Protein AF-A0AAN8IN20-F1 (afdb_monomer_lite)

Organism: Trichostrongylus colubriformis (NCBI:txid6319)

pLDDT: mean 88.1, std 13.26, range [36.03, 98.56]

Secondary structure (DSSP, 8-state):
-----TTSPPSSGGGSS--HHHHHHHHHHHTT------TT------S-TTS--SS-HHHHHHHHHHHHS-HHHHHHHHHHHHHHHHHHHHHHHTTSPPSS-HHHHHHHHHHHHHHHHHHHHTTHHHHHHHHHHHS-HHHHHHHHHHHHHHHHHHHHHHHHHHHHHHT-

Foldseek 3Di:
DDDDDPPAQDPDDPSHVDHLVNVQVVCCVVVVDPDHDDPPDDDDPPDPCPPPDPDQCLLVLLLCCLPPHFLVCCVVCVLVVLVVVVVVVCVVCDPDDDPDDSVVNVVSNLQCNLVSLVVNVVVLVVVLVCLVPPDDPVSSVVVVVRSVRSVVSSVVSNVVSVVVNVVD

Structure (mmCIF, N/CA/C/O backbone):
data_AF-A0AAN8IN20-F1
#
_entry.id   AF-A0AAN8IN20-F1
#
loop_
_atom_site.group_PDB
_atom_site.id
_atom_site.type_symbol
_atom_site.label_atom_id
_atom_site.label_alt_id
_atom_site.label_comp_id
_atom_site.label_asym_id
_atom_site.label_entity_id
_atom_site.label_seq_id
_atom_site.pdbx_PDB_ins_code
_atom_site.Cartn_x
_atom_site.Cartn_y
_atom_site.Cartn_z
_atom_site.occupancy
_atom_site.B_iso_or_equiv
_atom_site.auth_seq_id
_atom_site.auth_comp_id
_atom_site.auth_asym_id
_atom_site.auth_atom_id
_atom_site.pdbx_PDB_model_num
ATOM 1 N N . MET A 1 1 ? -24.839 9.485 25.434 1.00 36.03 1 MET A N 1
ATOM 2 C CA . MET A 1 1 ? -24.712 10.675 24.569 1.00 36.03 1 MET A CA 1
ATOM 3 C C . MET A 1 1 ? -24.112 10.176 23.268 1.00 36.03 1 MET A C 1
ATOM 5 O O . MET A 1 1 ? -23.028 9.612 23.305 1.00 36.03 1 MET A O 1
ATOM 9 N N . PHE A 1 2 ? -24.905 10.161 22.201 1.00 37.59 2 PHE A N 1
ATOM 10 C CA . PHE A 1 2 ? -24.581 9.477 20.950 1.00 37.59 2 PHE A CA 1
ATOM 11 C C . PHE A 1 2 ? -23.525 10.270 20.175 1.00 37.59 2 PHE A C 1
ATOM 13 O O . PHE A 1 2 ? -23.638 11.486 20.078 1.00 37.59 2 PHE A O 1
ATOM 20 N N . ALA A 1 3 ? -22.508 9.583 19.651 1.00 37.72 3 ALA A N 1
ATOM 21 C CA . ALA A 1 3 ? -21.596 10.155 18.673 1.00 37.72 3 ALA A CA 1
ATOM 22 C C . ALA A 1 3 ? -22.401 10.462 17.403 1.00 37.72 3 ALA A C 1
ATOM 24 O O . ALA A 1 3 ? -22.884 9.544 16.737 1.00 37.72 3 ALA A O 1
ATOM 25 N N . GLU A 1 4 ? -22.599 11.745 17.111 1.00 45.03 4 GLU A N 1
ATOM 26 C CA . GLU A 1 4 ? -23.081 12.182 15.808 1.00 45.03 4 GLU A CA 1
ATOM 27 C C . GLU A 1 4 ? -22.069 11.727 14.751 1.00 45.03 4 GLU A C 1
ATOM 29 O O . GLU A 1 4 ? -20.855 11.866 14.895 1.00 45.03 4 GLU A O 1
ATOM 34 N N . ASN A 1 5 ? -22.587 11.035 13.745 1.00 49.38 5 ASN A N 1
ATOM 35 C CA . ASN A 1 5 ? -21.811 10.296 12.764 1.00 49.38 5 ASN A CA 1
ATOM 36 C C . ASN A 1 5 ? -20.897 11.232 11.950 1.00 49.38 5 ASN A C 1
ATOM 38 O O . ASN A 1 5 ? -21.337 12.299 11.540 1.00 49.38 5 ASN A O 1
ATOM 42 N N . LEU A 1 6 ? -19.702 10.759 11.564 1.00 48.53 6 LEU A N 1
ATOM 43 C CA . LEU A 1 6 ? -18.759 11.350 10.579 1.00 48.53 6 LEU A CA 1
ATOM 44 C C . LEU A 1 6 ? -19.357 11.621 9.168 1.00 48.53 6 LEU A C 1
ATOM 46 O O . LEU A 1 6 ? -18.628 11.788 8.197 1.00 48.53 6 LEU A O 1
ATOM 50 N N . ARG A 1 7 ? -20.685 11.579 9.017 1.00 49.53 7 ARG A N 1
ATOM 51 C CA . ARG A 1 7 ? -21.430 11.740 7.761 1.00 49.53 7 ARG A CA 1
ATOM 52 C C . ARG A 1 7 ? -22.096 13.108 7.618 1.00 49.53 7 ARG A C 1
ATOM 54 O O . ARG A 1 7 ? -22.615 13.400 6.547 1.00 49.53 7 ARG A O 1
ATOM 61 N N . THR A 1 8 ? -22.134 13.911 8.675 1.00 66.00 8 THR A N 1
ATOM 62 C CA . THR A 1 8 ? -22.602 15.299 8.617 1.00 66.00 8 THR A CA 1
ATOM 63 C C . THR A 1 8 ? -21.413 16.224 8.401 1.00 66.00 8 THR A C 1
ATOM 65 O O . THR A 1 8 ? -20.376 16.040 9.032 1.00 66.00 8 THR A O 1
ATOM 68 N N . ALA A 1 9 ? -21.560 17.194 7.498 1.00 71.69 9 ALA A N 1
ATOM 69 C CA . ALA A 1 9 ? -20.573 18.252 7.310 1.00 71.69 9 ALA A CA 1
ATOM 70 C C . ALA A 1 9 ? -20.349 18.997 8.637 1.00 71.69 9 ALA A C 1
ATOM 72 O O . ALA A 1 9 ? -21.315 19.361 9.314 1.00 71.69 9 ALA A O 1
ATOM 73 N N . GLY A 1 10 ? -19.087 19.181 9.019 1.00 78.00 10 GLY A N 1
ATOM 74 C CA . GLY A 1 10 ? -18.694 20.021 10.146 1.00 78.00 10 GLY A CA 1
ATOM 75 C C . GLY A 1 10 ? -18.562 21.491 9.734 1.00 78.00 10 GLY A C 1
ATOM 76 O O . GLY A 1 10 ? -18.535 21.821 8.554 1.00 78.00 10 GLY A O 1
ATOM 77 N N . ASN A 1 11 ? -18.466 22.389 10.717 1.00 84.44 11 ASN A N 1
ATOM 78 C CA . ASN A 1 11 ? -18.358 23.840 10.486 1.00 84.44 11 ASN A CA 1
ATOM 79 C C . ASN A 1 11 ? -16.902 24.338 10.352 1.00 84.44 11 ASN A C 1
ATOM 81 O O . ASN A 1 11 ? -16.645 25.538 10.445 1.00 84.44 11 ASN A O 1
ATOM 85 N N . GLY A 1 12 ? -15.945 23.422 10.229 1.00 85.50 12 GLY A N 1
ATOM 86 C CA . GLY A 1 12 ? -14.516 23.695 10.148 1.00 85.50 12 GLY A CA 1
ATOM 87 C C . GLY A 1 12 ? -14.010 23.847 8.712 1.00 85.50 12 GLY A C 1
ATOM 88 O O . GLY A 1 12 ? -14.743 24.171 7.778 1.00 85.50 12 GLY A O 1
ATOM 89 N N . LEU A 1 13 ? -12.713 23.623 8.528 1.00 84.12 13 LEU A N 1
ATOM 90 C CA . LEU A 1 13 ? -12.036 23.705 7.239 1.00 84.12 13 LEU A CA 1
ATOM 91 C C . LEU A 1 13 ? -12.572 22.637 6.284 1.00 84.12 13 LEU A C 1
ATOM 93 O O . LEU A 1 13 ? -12.496 21.454 6.598 1.00 84.12 13 LEU A O 1
ATOM 97 N N . TYR A 1 14 ? -13.074 23.048 5.116 1.00 83.50 14 TYR A N 1
ATOM 98 C CA . TYR A 1 14 ? -13.597 22.154 4.068 1.00 83.50 14 TYR A CA 1
ATOM 99 C C . TYR A 1 14 ? -14.651 21.158 4.565 1.00 83.50 14 TYR A C 1
ATOM 101 O O . TYR A 1 14 ? -14.543 19.962 4.303 1.00 83.50 14 TYR A O 1
ATOM 109 N N . ASP A 1 15 ? -15.645 21.648 5.309 1.00 81.62 15 ASP A N 1
ATOM 110 C CA . ASP A 1 15 ? -16.746 20.843 5.857 1.00 81.62 15 ASP A CA 1
ATOM 111 C C . ASP A 1 15 ? -16.292 19.748 6.843 1.00 81.62 15 ASP A C 1
ATOM 113 O O . ASP A 1 15 ? -17.021 18.795 7.135 1.00 81.62 15 ASP A O 1
ATOM 117 N N . THR A 1 16 ? -15.076 19.872 7.384 1.00 82.62 16 THR A N 1
ATOM 118 C CA . THR A 1 16 ? -14.585 19.025 8.475 1.00 82.62 16 THR A CA 1
ATOM 119 C C . THR A 1 16 ? -14.985 19.597 9.834 1.00 82.62 16 THR A C 1
ATOM 121 O O . THR A 1 16 ? -15.513 20.700 9.944 1.00 82.62 16 THR A O 1
ATOM 124 N N . TYR A 1 17 ? -14.712 18.858 10.905 1.00 84.38 17 TYR A N 1
ATOM 125 C CA . TYR A 1 17 ? -14.837 19.362 12.276 1.00 84.38 17 TYR A CA 1
ATOM 126 C C . TYR A 1 17 ? -13.569 20.081 12.767 1.00 84.38 17 TYR A C 1
ATOM 128 O O . TYR A 1 17 ? -13.531 20.487 13.921 1.00 84.38 17 TYR A O 1
ATOM 136 N N . ILE A 1 18 ? -12.547 20.222 11.910 1.00 86.00 18 ILE A N 1
ATOM 137 C CA . ILE A 1 18 ? -11.234 20.778 12.260 1.00 86.00 18 ILE A CA 1
ATOM 138 C C . ILE A 1 18 ? -11.223 22.278 11.970 1.00 86.00 18 ILE A C 1
ATOM 140 O O . ILE A 1 18 ? -11.480 22.710 10.845 1.00 86.00 18 ILE A O 1
ATOM 144 N N . THR A 1 19 ? -10.896 23.077 12.974 1.00 91.44 19 THR A N 1
ATOM 145 C CA . THR A 1 19 ? -10.801 24.537 12.895 1.00 91.44 19 THR A CA 1
ATOM 146 C C . THR A 1 19 ? -9.353 25.008 12.721 1.00 91.44 19 THR A C 1
ATOM 148 O O . THR A 1 19 ? -8.407 24.220 12.741 1.00 91.44 19 THR A O 1
ATOM 151 N N . TRP A 1 20 ? -9.152 26.314 12.520 1.00 90.62 20 TRP A N 1
ATOM 152 C CA . TRP A 1 20 ? -7.799 26.883 12.510 1.00 90.62 20 TRP A CA 1
ATOM 153 C C . TRP A 1 20 ? -7.148 26.819 13.887 1.00 90.62 20 TRP A C 1
ATOM 155 O O . TRP A 1 20 ? -5.930 26.694 13.985 1.00 90.62 20 TRP A O 1
ATOM 165 N N . GLU A 1 21 ? -7.968 26.932 14.923 1.00 91.25 21 GLU A N 1
ATOM 166 C CA . GLU A 1 21 ? -7.575 26.881 16.319 1.00 91.25 21 GLU A CA 1
ATOM 167 C C . GLU A 1 21 ? -7.001 25.500 16.647 1.00 91.25 21 GLU A C 1
ATOM 169 O O . GLU A 1 21 ? -5.888 25.432 17.162 1.00 91.25 21 GLU A O 1
ATOM 174 N N . ASP A 1 22 ? -7.675 24.425 16.221 1.00 92.25 22 ASP A N 1
ATOM 175 C CA . ASP A 1 22 ? -7.191 23.047 16.397 1.00 92.25 22 ASP A CA 1
ATOM 176 C C . ASP A 1 22 ? -5.807 22.846 15.748 1.00 92.25 22 ASP A C 1
ATOM 178 O O . ASP A 1 22 ? -4.886 22.315 16.369 1.00 92.25 22 ASP A O 1
ATOM 182 N N . ILE A 1 23 ? -5.620 23.336 14.512 1.00 90.94 23 ILE A N 1
ATOM 183 C CA . ILE A 1 23 ? -4.332 23.243 13.799 1.00 90.94 23 ILE A CA 1
ATOM 184 C C . ILE A 1 23 ? -3.239 24.028 14.529 1.00 90.94 23 ILE A C 1
ATOM 186 O O . ILE A 1 23 ? -2.100 23.568 14.624 1.00 90.94 23 ILE A O 1
ATOM 190 N N . GLU A 1 24 ? -3.546 25.232 15.014 1.00 93.62 24 GLU A N 1
ATOM 191 C CA . GLU A 1 24 ? -2.569 26.041 15.738 1.00 93.62 24 GLU A CA 1
ATOM 192 C C . GLU A 1 24 ? -2.185 25.434 17.084 1.00 93.62 24 GLU A C 1
ATOM 194 O O . GLU A 1 24 ? -1.014 25.506 17.460 1.00 93.62 24 GLU A O 1
ATOM 199 N N . GLU A 1 25 ? -3.145 24.877 17.818 1.00 93.94 25 GLU A N 1
ATOM 200 C CA . GLU A 1 25 ? -2.887 24.207 19.092 1.00 93.94 25 GLU A CA 1
ATOM 201 C C . GLU A 1 25 ? -1.989 22.986 18.896 1.00 93.94 25 GLU A C 1
ATOM 203 O O . GLU A 1 25 ? -0.980 22.851 19.597 1.00 93.94 25 GLU A O 1
ATOM 208 N N . ASP A 1 26 ? -2.289 22.158 17.895 1.00 93.25 26 ASP A N 1
ATOM 209 C CA . ASP A 1 26 ? -1.460 21.012 17.530 1.00 93.25 26 ASP A CA 1
ATOM 210 C C . ASP A 1 26 ? -0.060 21.455 17.091 1.00 93.25 26 ASP A C 1
ATOM 212 O O . ASP A 1 26 ? 0.938 20.967 17.617 1.00 93.25 26 ASP A O 1
ATOM 216 N N . MET A 1 27 ? 0.048 22.446 16.203 1.00 92.44 27 MET A N 1
ATOM 217 C CA . MET A 1 27 ? 1.342 22.971 15.758 1.00 92.44 27 MET A CA 1
ATOM 218 C C . MET A 1 27 ? 2.191 23.479 16.933 1.00 92.44 27 MET A C 1
ATOM 220 O O . MET A 1 27 ? 3.382 23.172 17.012 1.00 92.44 27 MET A O 1
ATOM 224 N N . LYS A 1 28 ? 1.596 24.257 17.848 1.00 95.75 28 LYS A N 1
ATOM 225 C CA . LYS A 1 28 ? 2.293 24.800 19.025 1.00 95.75 28 LYS A CA 1
ATOM 226 C C . LYS A 1 28 ? 2.778 23.684 19.945 1.00 95.75 28 LYS A C 1
ATOM 228 O O . LYS A 1 28 ? 3.917 23.748 20.411 1.00 95.75 28 LYS A O 1
ATOM 233 N N . ARG A 1 29 ? 1.945 22.662 20.169 1.00 94.12 29 ARG A N 1
ATOM 234 C CA . ARG A 1 29 ? 2.274 21.499 21.002 1.00 94.12 29 ARG A CA 1
ATOM 235 C C . ARG A 1 29 ? 3.401 20.664 20.396 1.00 94.12 29 ARG A C 1
ATOM 237 O O . ARG A 1 29 ? 4.386 20.410 21.083 1.00 94.12 29 ARG A O 1
ATOM 244 N N . GLU A 1 30 ? 3.280 20.277 19.129 1.00 94.38 30 GLU A N 1
ATOM 245 C CA . GLU A 1 30 ? 4.227 19.360 18.479 1.00 94.38 30 GLU A CA 1
ATOM 246 C C . GLU A 1 30 ? 5.576 20.024 18.169 1.00 94.38 30 GLU A C 1
ATOM 248 O O . GLU A 1 30 ? 6.629 19.401 18.294 1.00 94.38 30 GLU A O 1
ATOM 253 N N . LEU A 1 31 ? 5.569 21.309 17.796 1.00 92.06 31 LEU A N 1
ATOM 254 C CA . LEU A 1 31 ? 6.794 22.049 17.468 1.00 92.06 31 LEU A CA 1
ATOM 255 C C . LEU A 1 31 ? 7.376 22.812 18.664 1.00 92.06 31 LEU A C 1
ATOM 257 O O . LEU A 1 31 ? 8.381 23.507 18.505 1.00 92.06 31 LEU A O 1
ATOM 261 N N . ASN A 1 32 ? 6.750 22.708 19.842 1.00 92.38 32 ASN A N 1
ATOM 262 C CA . ASN A 1 32 ? 7.107 23.442 21.056 1.00 92.38 32 ASN A CA 1
ATOM 263 C C . ASN A 1 32 ? 7.338 24.944 20.786 1.00 92.38 32 ASN A C 1
ATOM 265 O O . ASN A 1 32 ? 8.383 25.514 21.113 1.00 92.38 32 ASN A O 1
ATOM 269 N N . THR A 1 33 ? 6.366 25.577 20.127 1.00 93.81 33 THR A N 1
ATOM 270 C CA . THR A 1 33 ? 6.425 26.983 19.708 1.00 93.81 33 THR A CA 1
ATOM 271 C C . THR A 1 33 ? 5.226 27.767 20.226 1.00 93.81 33 THR A C 1
ATOM 273 O O . THR A 1 33 ? 4.168 27.212 20.502 1.00 93.81 33 THR A O 1
ATOM 276 N N . THR A 1 34 ? 5.375 29.085 20.336 1.00 92.25 34 THR A N 1
ATOM 277 C CA . THR A 1 34 ? 4.277 30.021 20.624 1.00 92.25 34 THR A CA 1
ATOM 278 C C . THR A 1 34 ? 3.793 30.759 19.375 1.00 92.25 34 THR A C 1
ATOM 280 O O . THR A 1 34 ? 2.881 31.581 19.460 1.00 92.25 34 THR A O 1
ATOM 283 N N . SER A 1 35 ? 4.392 30.483 18.211 1.00 90.94 35 SER A N 1
ATOM 284 C CA . SER A 1 35 ? 4.008 31.102 16.941 1.00 90.94 35 SER A CA 1
ATOM 285 C C . SER A 1 35 ? 2.572 30.743 16.541 1.00 90.94 35 SER A C 1
ATOM 287 O O . SER A 1 35 ? 2.116 29.623 16.758 1.00 90.94 35 SER A O 1
ATOM 289 N N . SER A 1 36 ? 1.872 31.697 15.931 1.00 92.25 36 SER A N 1
ATOM 290 C CA . SER A 1 36 ? 0.537 31.533 15.344 1.00 92.25 36 SER A CA 1
ATOM 291 C C . SER A 1 36 ? 0.548 31.943 13.874 1.00 92.25 36 SER A C 1
ATOM 293 O O . SER A 1 36 ? 1.476 32.616 13.406 1.00 92.25 36 SER A O 1
ATOM 295 N N . PHE A 1 37 ? -0.481 31.551 13.126 1.00 90.12 37 PHE A N 1
ATOM 296 C CA . PHE A 1 37 ? -0.618 32.008 11.753 1.00 90.12 37 PHE A CA 1
ATOM 297 C C . PHE A 1 37 ? -1.016 33.489 11.724 1.00 90.12 37 PHE A C 1
ATOM 299 O O . PHE A 1 37 ? -1.802 33.979 12.534 1.00 90.12 37 PHE A O 1
ATOM 306 N N . GLY A 1 38 ? -0.468 34.228 10.759 1.00 90.50 38 GLY A N 1
ATOM 307 C CA . GLY A 1 38 ? -0.777 35.644 10.590 1.00 90.50 38 GLY A CA 1
ATOM 308 C C . GLY A 1 38 ? -2.222 35.901 10.129 1.00 90.50 38 GLY A C 1
ATOM 309 O O . GLY A 1 38 ? -2.909 34.999 9.648 1.00 90.50 38 GLY A O 1
ATOM 310 N N . PRO A 1 39 ? -2.679 37.165 10.161 1.00 89.25 39 PRO A N 1
ATOM 311 C CA . PRO A 1 39 ? -4.058 37.541 9.823 1.00 89.25 39 PRO A CA 1
ATOM 312 C C . PRO A 1 39 ? -4.462 37.250 8.367 1.00 89.25 39 PRO A C 1
ATOM 314 O O . PRO A 1 39 ? -5.641 37.282 8.040 1.00 89.25 39 PRO A O 1
ATOM 317 N N . LYS A 1 40 ? -3.498 36.958 7.483 1.00 89.88 40 LYS A N 1
ATOM 318 C CA . LYS A 1 40 ? -3.728 36.570 6.081 1.00 89.88 40 LYS A CA 1
ATOM 319 C C . LYS A 1 40 ? -3.673 35.054 5.857 1.00 89.88 40 LYS A C 1
ATOM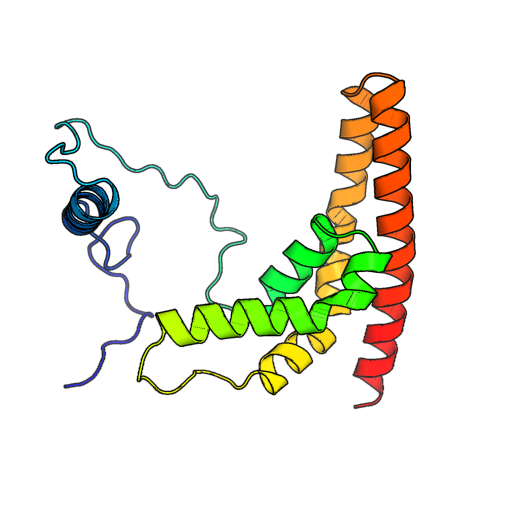 321 O O . LYS A 1 40 ? -3.414 34.610 4.740 1.00 89.88 40 LYS A O 1
ATOM 326 N N . LYS A 1 41 ? -3.863 34.254 6.908 1.00 88.12 41 LYS A N 1
ATOM 327 C CA . LYS A 1 41 ? -3.912 32.795 6.795 1.00 88.12 41 LYS A CA 1
ATOM 328 C C . LYS A 1 41 ? -5.042 32.366 5.869 1.00 88.12 41 LYS A C 1
ATOM 330 O O . LYS A 1 41 ? -6.157 32.879 5.937 1.00 88.12 41 LYS A O 1
ATOM 335 N N . SER A 1 42 ? -4.727 31.428 4.994 1.00 88.25 42 SER A N 1
ATOM 336 C CA . SER A 1 42 ? -5.677 30.817 4.080 1.00 88.25 42 SER A CA 1
ATOM 337 C C . SER A 1 42 ? -5.363 29.337 4.000 1.00 88.25 42 SER A C 1
ATOM 339 O O . SER A 1 42 ? -4.208 28.931 4.128 1.00 88.25 42 SER A O 1
ATOM 341 N N . ALA A 1 43 ? -6.405 28.541 3.828 1.00 81.81 43 ALA A N 1
ATOM 342 C CA . ALA A 1 43 ? -6.274 27.148 3.474 1.00 81.81 43 ALA A CA 1
ATOM 343 C C . ALA A 1 43 ? -6.596 27.070 1.984 1.00 81.81 43 ALA A C 1
ATOM 345 O O . ALA A 1 43 ? -7.516 27.746 1.506 1.00 81.81 43 ALA A O 1
ATOM 346 N N . ALA A 1 44 ? -5.853 26.240 1.263 1.00 78.75 44 ALA A N 1
ATOM 347 C CA . ALA A 1 44 ? -6.230 25.791 -0.067 1.00 78.75 44 ALA A CA 1
ATOM 348 C C . ALA A 1 44 ? -6.425 24.276 -0.013 1.00 78.75 44 ALA A C 1
ATOM 350 O O . ALA A 1 44 ? -5.619 23.574 0.600 1.00 78.75 44 ALA A O 1
ATOM 351 N N . ASN A 1 45 ? -7.479 23.774 -0.658 1.00 67.81 45 ASN A N 1
ATOM 352 C CA . ASN A 1 45 ? -7.606 22.346 -0.869 1.00 67.81 45 ASN A CA 1
ATOM 353 C C . ASN A 1 45 ? -6.609 21.983 -1.972 1.00 67.81 45 ASN A C 1
ATOM 355 O O . ASN A 1 45 ? -6.844 22.259 -3.145 1.00 67.81 45 ASN A O 1
ATOM 359 N N . THR A 1 46 ? -5.438 21.489 -1.575 1.00 59.69 46 THR A N 1
ATOM 360 C CA . THR A 1 46 ? -4.353 21.119 -2.495 1.00 59.69 46 THR A CA 1
ATOM 361 C C . THR A 1 46 ? -4.529 19.722 -3.076 1.00 59.69 46 THR A C 1
ATOM 363 O O . THR A 1 46 ? -3.813 19.354 -4.004 1.00 59.69 46 THR A O 1
ATOM 366 N N . GLY A 1 47 ? -5.483 18.948 -2.556 1.00 55.59 47 GLY A N 1
ATOM 367 C CA . GLY A 1 47 ? -5.927 17.717 -3.175 1.00 55.59 47 GLY A CA 1
ATOM 368 C C . GLY A 1 47 ? -7.168 18.003 -4.001 1.00 55.59 47 GLY A C 1
ATOM 369 O O . GLY A 1 47 ? -8.231 18.261 -3.446 1.00 55.59 47 GLY A O 1
ATOM 370 N N . ASP A 1 48 ? -7.093 17.847 -5.319 1.00 53.03 48 ASP A N 1
ATOM 371 C CA . ASP A 1 48 ? -8.285 17.374 -6.012 1.00 53.03 48 ASP A CA 1
ATOM 372 C C . ASP A 1 48 ? -8.665 16.054 -5.327 1.00 53.03 48 ASP A C 1
ATOM 374 O O . ASP A 1 48 ? -8.019 15.022 -5.525 1.00 53.03 48 ASP A O 1
ATOM 378 N N . GLY A 1 49 ? -9.672 16.105 -4.450 1.00 50.50 49 GLY A N 1
ATOM 379 C CA . GLY A 1 49 ? -10.167 15.011 -3.611 1.00 50.50 49 GLY A CA 1
ATOM 380 C C . GLY A 1 49 ? -10.749 13.836 -4.400 1.00 50.50 49 GLY A C 1
ATOM 381 O O . GLY A 1 49 ? -11.526 13.060 -3.862 1.00 50.50 49 GLY A O 1
ATOM 382 N N . ASN A 1 50 ? -10.374 13.676 -5.667 1.00 55.34 50 ASN A N 1
ATOM 383 C CA . ASN A 1 50 ? -10.866 12.640 -6.559 1.00 55.34 50 ASN A CA 1
ATOM 384 C C . ASN A 1 50 ? -10.368 11.237 -6.174 1.00 55.34 50 ASN A C 1
ATOM 386 O O . ASN A 1 50 ? -10.959 10.261 -6.617 1.00 55.34 50 ASN A O 1
ATOM 390 N N . ASN A 1 51 ? -9.322 11.116 -5.341 1.00 56.75 51 ASN A N 1
ATOM 391 C CA . ASN A 1 51 ? -8.782 9.818 -4.906 1.00 56.75 51 ASN A CA 1
ATOM 392 C C . ASN A 1 51 ? -8.715 9.617 -3.381 1.00 56.75 51 ASN A C 1
ATOM 394 O O . ASN A 1 51 ? -8.407 8.512 -2.942 1.00 56.75 51 ASN A O 1
ATOM 398 N N . ALA A 1 52 ? -8.980 10.645 -2.566 1.00 63.12 52 ALA A N 1
ATOM 399 C CA . ALA A 1 52 ? -9.034 10.498 -1.111 1.00 63.12 52 ALA A CA 1
ATOM 400 C C . ALA A 1 52 ? -10.467 10.140 -0.701 1.00 63.12 52 ALA A C 1
ATOM 402 O O . ALA A 1 52 ? -11.392 10.915 -0.933 1.00 63.12 52 ALA A O 1
ATOM 403 N N . HIS A 1 53 ? -10.669 8.964 -0.107 1.00 73.00 53 HIS A N 1
ATOM 404 C CA . HIS A 1 53 ? -11.997 8.503 0.290 1.00 73.00 53 HIS A CA 1
ATOM 405 C C . HIS A 1 53 ? -11.968 7.773 1.638 1.00 73.00 53 HIS A C 1
ATOM 407 O O . HIS A 1 53 ? -10.994 7.106 1.980 1.00 73.00 53 HIS A O 1
ATOM 413 N N . PHE A 1 54 ? -13.075 7.824 2.387 1.00 73.75 54 PHE A N 1
ATOM 414 C CA . PHE A 1 54 ? -13.271 7.046 3.621 1.00 73.75 54 PHE A CA 1
ATOM 415 C C . PHE A 1 54 ? -13.565 5.567 3.311 1.00 73.75 54 PHE A C 1
ATOM 417 O O . PHE A 1 54 ? -14.653 5.061 3.587 1.00 73.75 54 PHE A O 1
ATOM 424 N N . GLY A 1 55 ? -12.624 4.883 2.658 1.00 78.88 55 GLY A N 1
ATOM 425 C CA . GLY A 1 55 ? -12.788 3.491 2.230 1.00 78.88 55 GLY A CA 1
ATOM 426 C C . GLY A 1 55 ? -11.915 2.507 2.991 1.00 78.88 55 GLY A C 1
ATOM 427 O O . GLY A 1 55 ? -11.397 2.788 4.068 1.00 78.88 55 GLY A O 1
ATOM 428 N N . CYS A 1 56 ? -11.790 1.309 2.426 1.00 89.12 56 CYS A N 1
ATOM 429 C CA . CYS A 1 56 ? -10.968 0.260 3.005 1.00 89.12 56 CYS A CA 1
ATOM 430 C C . CYS A 1 56 ? -9.482 0.641 2.899 1.00 89.12 56 CYS A C 1
ATOM 432 O O . CYS A 1 56 ? -9.015 0.837 1.786 1.00 89.12 56 CYS A O 1
ATOM 434 N N . PRO A 1 57 ? -8.701 0.652 3.991 1.00 91.81 57 PRO A N 1
ATOM 435 C CA . PRO A 1 57 ? -7.289 1.044 3.932 1.00 91.81 57 PRO A CA 1
ATOM 436 C C . PRO A 1 57 ? -6.437 0.119 3.056 1.00 91.81 57 PRO A C 1
ATOM 438 O O . PRO A 1 57 ? -5.376 0.515 2.582 1.00 91.81 57 PRO A O 1
ATOM 441 N N . ALA A 1 58 ? -6.915 -1.097 2.772 1.00 94.81 58 ALA A N 1
ATOM 442 C CA . ALA A 1 58 ? -6.297 -1.973 1.787 1.00 94.81 58 ALA A CA 1
ATOM 443 C C . ALA A 1 58 ? -6.175 -1.317 0.399 1.00 94.81 58 ALA A C 1
ATOM 445 O O . ALA A 1 58 ? -5.234 -1.635 -0.323 1.00 94.81 58 ALA A O 1
ATOM 446 N N . THR A 1 59 ? -7.079 -0.404 0.018 1.00 93.81 59 THR A N 1
ATOM 447 C CA . THR A 1 59 ? -7.006 0.274 -1.284 1.00 93.81 59 THR A CA 1
ATOM 448 C C . THR A 1 59 ? -5.774 1.164 -1.384 1.00 93.81 59 THR A C 1
ATOM 450 O O . THR A 1 59 ? -5.045 1.098 -2.376 1.00 93.81 59 THR A O 1
ATOM 453 N N . ASP A 1 60 ? -5.493 1.928 -0.330 1.00 92.81 60 ASP A N 1
ATOM 454 C CA . ASP A 1 60 ? -4.302 2.770 -0.240 1.00 92.81 60 ASP A CA 1
ATOM 455 C C . ASP A 1 60 ? -3.026 1.951 -0.077 1.00 92.81 60 ASP A C 1
ATOM 457 O O . ASP A 1 60 ? -2.030 2.244 -0.735 1.00 92.81 60 ASP A O 1
ATOM 461 N N . LEU A 1 61 ? -3.057 0.892 0.736 1.00 96.31 61 LEU A N 1
ATOM 462 C CA . LEU A 1 61 ? -1.889 0.040 0.973 1.00 96.31 61 LEU A CA 1
ATOM 463 C C . LEU A 1 61 ? -1.489 -0.742 -0.284 1.00 96.31 61 LEU A C 1
ATOM 465 O O . LEU A 1 61 ? -0.303 -0.824 -0.595 1.00 96.31 61 LEU A O 1
ATOM 469 N N . VAL A 1 62 ? -2.452 -1.256 -1.063 1.00 97.06 62 VAL A N 1
ATOM 470 C CA . VAL A 1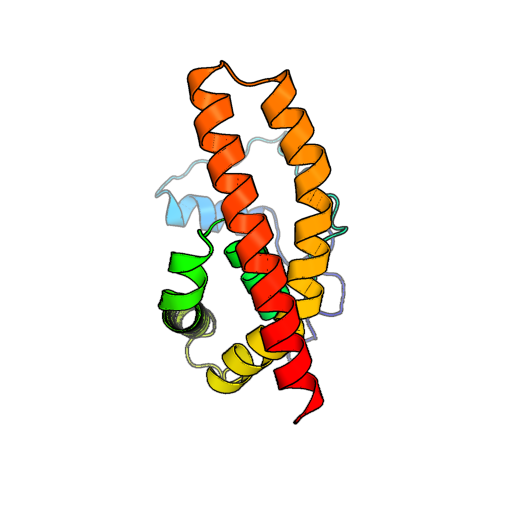 62 ? -2.157 -1.869 -2.371 1.00 97.06 62 VAL A CA 1
ATOM 471 C C . VAL A 1 62 ? -1.510 -0.844 -3.297 1.00 97.06 62 VAL A C 1
ATOM 473 O O . VAL A 1 62 ? -0.455 -1.134 -3.860 1.00 97.06 62 VAL A O 1
ATOM 476 N N . ARG A 1 63 ? -2.087 0.358 -3.420 1.00 93.06 63 ARG A N 1
ATOM 477 C CA . ARG A 1 63 ? -1.527 1.427 -4.262 1.00 93.06 63 ARG A CA 1
ATOM 478 C C . ARG A 1 63 ? -0.094 1.769 -3.847 1.00 93.06 63 ARG A C 1
ATOM 480 O O . ARG A 1 63 ? 0.799 1.735 -4.690 1.00 93.06 63 ARG A O 1
ATOM 487 N N . LEU A 1 64 ? 0.125 2.022 -2.555 1.00 94.62 64 LEU A N 1
ATOM 488 C CA . LEU A 1 64 ? 1.427 2.364 -1.982 1.00 94.62 64 LEU A CA 1
ATOM 489 C C . LEU A 1 64 ? 2.463 1.263 -2.236 1.00 94.62 64 LEU A C 1
ATOM 491 O O . LEU A 1 64 ? 3.567 1.541 -2.701 1.00 94.62 64 LEU A O 1
ATOM 495 N N . PHE A 1 65 ? 2.117 0.002 -1.966 1.00 97.12 65 PHE A N 1
ATOM 496 C CA . PHE A 1 65 ? 3.058 -1.110 -2.120 1.00 97.12 65 PHE A CA 1
ATOM 497 C C . PHE A 1 65 ? 3.376 -1.377 -3.594 1.00 97.12 65 PHE A C 1
ATOM 499 O O . PHE A 1 65 ? 4.522 -1.687 -3.924 1.00 97.12 65 PHE A O 1
ATOM 506 N N . CYS A 1 66 ? 2.401 -1.223 -4.495 1.00 95.56 66 CYS A N 1
ATOM 507 C CA . CYS A 1 66 ? 2.621 -1.376 -5.934 1.00 95.56 66 CYS A CA 1
ATOM 508 C C . CYS A 1 66 ? 3.518 -0.264 -6.501 1.00 95.56 66 CYS A C 1
ATOM 510 O O . CYS A 1 66 ? 4.378 -0.546 -7.336 1.00 95.56 66 CYS A O 1
ATOM 512 N N . SER A 1 67 ? 3.367 0.982 -6.037 1.00 90.62 67 SER A N 1
ATOM 513 C CA . SER A 1 67 ? 4.186 2.101 -6.516 1.00 90.62 67 SER A CA 1
ATOM 514 C C . SER A 1 67 ? 5.588 2.119 -5.903 1.00 90.62 67 SER A C 1
ATOM 516 O O . SER A 1 67 ? 6.573 2.337 -6.611 1.00 90.62 67 SER A O 1
ATOM 518 N N . CYS A 1 68 ? 5.713 1.862 -4.600 1.00 91.62 68 CYS A N 1
ATOM 519 C CA . CYS A 1 68 ? 6.942 2.160 -3.861 1.00 91.62 68 CYS A CA 1
ATOM 520 C C . CYS A 1 68 ? 7.903 0.970 -3.752 1.00 91.62 68 CYS A C 1
ATOM 522 O O . CYS A 1 68 ? 9.111 1.170 -3.827 1.00 91.62 68 CYS A O 1
ATOM 524 N N . LEU A 1 69 ? 7.410 -0.267 -3.667 1.00 94.88 69 LEU A N 1
ATOM 525 C CA . LEU A 1 69 ? 8.258 -1.444 -3.430 1.00 94.88 69 LEU A CA 1
ATOM 526 C C . LEU A 1 69 ? 8.669 -2.137 -4.732 1.00 94.88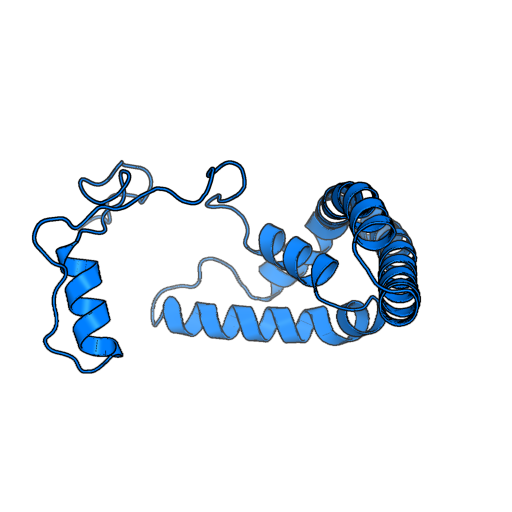 69 LEU A C 1
ATOM 528 O O . LEU A 1 69 ? 7.934 -2.090 -5.724 1.00 94.88 69 LEU A O 1
ATOM 532 N N . SER A 1 70 ? 9.834 -2.789 -4.736 1.00 94.69 70 SER A N 1
ATOM 533 C CA . SER A 1 70 ? 10.159 -3.763 -5.787 1.00 94.69 70 SER A CA 1
ATOM 534 C C . SER A 1 70 ? 9.173 -4.934 -5.737 1.00 94.69 70 SER A C 1
ATOM 536 O O . SER A 1 70 ? 8.515 -5.162 -4.713 1.00 94.69 70 SER A O 1
ATOM 538 N N . GLY A 1 71 ? 9.059 -5.693 -6.828 1.00 95.75 71 GLY A N 1
ATOM 539 C CA . GLY A 1 71 ? 8.248 -6.909 -6.823 1.00 95.75 71 GLY A CA 1
ATOM 540 C C . GLY A 1 71 ? 8.715 -7.894 -5.754 1.00 95.75 71 GLY A C 1
ATOM 541 O O . GLY A 1 71 ? 7.902 -8.414 -4.986 1.00 95.75 71 GLY A O 1
ATOM 542 N N . LYS A 1 72 ? 10.035 -8.079 -5.642 1.00 95.88 72 LYS A N 1
ATOM 543 C CA . LYS A 1 72 ? 10.659 -8.930 -4.619 1.00 95.88 72 LYS A CA 1
ATOM 544 C C . LYS A 1 72 ? 10.283 -8.510 -3.194 1.00 95.88 72 LYS A C 1
ATOM 546 O O . LYS A 1 72 ? 9.806 -9.348 -2.430 1.00 95.88 72 LYS A O 1
ATOM 551 N N . ASP A 1 73 ? 10.491 -7.243 -2.842 1.00 96.88 73 ASP A N 1
ATOM 552 C CA . ASP A 1 73 ? 10.293 -6.780 -1.463 1.00 96.88 73 ASP A CA 1
ATOM 553 C C . ASP A 1 73 ? 8.810 -6.796 -1.092 1.00 96.88 73 ASP A C 1
ATOM 555 O O . ASP A 1 73 ? 8.451 -7.237 -0.003 1.00 96.88 73 ASP A O 1
ATOM 559 N N . ARG A 1 74 ? 7.924 -6.413 -2.024 1.00 97.38 74 ARG A N 1
ATOM 560 C CA . ARG A 1 74 ? 6.474 -6.510 -1.818 1.00 97.38 74 ARG A CA 1
ATOM 561 C C . ARG A 1 74 ? 6.057 -7.946 -1.512 1.00 97.38 74 ARG A C 1
ATOM 563 O O . ARG A 1 74 ? 5.368 -8.183 -0.527 1.00 97.38 74 ARG A O 1
ATOM 570 N N . ARG A 1 75 ? 6.481 -8.913 -2.329 1.00 97.25 75 ARG A N 1
ATOM 571 C CA . ARG A 1 75 ? 6.128 -10.332 -2.144 1.00 97.25 75 ARG A CA 1
ATOM 572 C C . ARG A 1 75 ? 6.645 -10.893 -0.818 1.00 97.25 75 ARG A C 1
ATOM 574 O O . ARG A 1 75 ? 5.953 -11.702 -0.209 1.00 97.25 75 ARG A O 1
ATOM 581 N N . ALA A 1 76 ? 7.825 -10.459 -0.378 1.00 97.94 76 ALA A N 1
ATOM 582 C CA . ALA A 1 76 ? 8.443 -10.929 0.858 1.00 97.94 76 ALA A CA 1
ATOM 583 C C . ALA A 1 76 ? 7.856 -10.282 2.126 1.00 97.94 76 ALA A C 1
ATOM 585 O O . ALA A 1 76 ? 7.716 -10.969 3.134 1.00 97.94 76 ALA A O 1
ATOM 586 N N . HIS A 1 77 ? 7.502 -8.994 2.075 1.00 98.06 77 HIS A N 1
ATOM 587 C CA . HIS A 1 77 ? 7.251 -8.192 3.281 1.00 98.06 77 HIS A CA 1
ATOM 588 C C . HIS A 1 77 ? 5.833 -7.624 3.400 1.00 98.06 77 HIS A C 1
ATOM 590 O O . HIS A 1 77 ? 5.538 -6.956 4.386 1.00 98.06 77 HIS A O 1
ATOM 596 N N . TRP A 1 78 ? 4.927 -7.860 2.442 1.00 98.19 78 TRP A N 1
ATOM 597 C CA . TRP A 1 78 ? 3.598 -7.232 2.490 1.00 98.19 78 TRP A CA 1
ATOM 598 C C . TRP A 1 78 ? 2.825 -7.535 3.786 1.00 98.19 78 TRP A C 1
ATOM 600 O O . TRP A 1 78 ? 2.134 -6.650 4.276 1.00 98.19 78 TRP A O 1
ATOM 610 N N . GLU A 1 79 ? 2.947 -8.733 4.371 1.00 98.38 79 GLU A N 1
ATOM 611 C CA . GLU A 1 79 ? 2.267 -9.054 5.636 1.00 98.38 79 GLU A CA 1
ATOM 612 C C . GLU A 1 79 ? 2.825 -8.268 6.822 1.00 98.38 79 GLU A C 1
ATOM 614 O O . GLU A 1 79 ? 2.046 -7.695 7.580 1.00 98.38 79 GLU A O 1
ATOM 619 N N . GLU A 1 80 ? 4.152 -8.205 6.941 1.00 98.44 80 GLU A N 1
ATOM 620 C CA . GLU A 1 80 ? 4.863 -7.452 7.981 1.00 98.44 80 GLU A CA 1
ATOM 621 C C . GLU A 1 80 ? 4.506 -5.961 7.912 1.00 98.44 80 GLU A C 1
ATOM 623 O O . GLU A 1 80 ? 4.176 -5.342 8.921 1.00 98.44 80 GLU A O 1
ATOM 628 N N . LEU A 1 81 ? 4.459 -5.396 6.703 1.00 98.44 81 LEU A N 1
ATOM 629 C CA . LEU A 1 81 ? 4.082 -3.997 6.498 1.00 98.44 81 LEU A CA 1
ATOM 630 C C . LEU A 1 81 ? 2.611 -3.724 6.858 1.00 98.44 81 LEU A C 1
ATOM 632 O O . LEU A 1 81 ? 2.286 -2.655 7.380 1.00 98.44 81 LEU A O 1
ATOM 636 N N . LEU A 1 82 ? 1.699 -4.670 6.594 1.00 98.38 82 LEU A N 1
ATOM 637 C CA . LEU A 1 82 ? 0.303 -4.549 7.033 1.00 98.38 82 LEU A CA 1
ATOM 638 C C . LEU A 1 82 ? 0.170 -4.658 8.555 1.00 98.38 82 LEU A C 1
ATOM 640 O O . LEU A 1 82 ? -0.671 -3.972 9.137 1.00 98.38 82 LEU A O 1
ATOM 644 N N . GLU A 1 83 ? 0.978 -5.502 9.195 1.00 98.56 83 GLU A N 1
ATOM 645 C CA . GLU A 1 83 ? 1.056 -5.616 10.653 1.00 98.56 83 GLU A CA 1
ATOM 646 C C . GLU A 1 83 ? 1.561 -4.323 11.290 1.00 98.56 83 GLU A C 1
ATOM 648 O O . GLU A 1 83 ? 0.959 -3.837 12.249 1.00 98.56 83 GLU A O 1
ATOM 653 N N . GLU A 1 84 ? 2.601 -3.720 10.715 1.00 98.31 84 GLU A N 1
ATOM 654 C CA . GLU A 1 84 ? 3.145 -2.442 11.167 1.00 98.31 84 GLU A CA 1
ATOM 655 C C . GLU A 1 84 ? 2.106 -1.317 11.040 1.00 98.31 84 GLU A C 1
ATOM 657 O O . GLU A 1 84 ? 1.819 -0.619 12.019 1.00 98.31 84 GLU A O 1
ATOM 662 N N . PHE A 1 85 ? 1.446 -1.205 9.879 1.00 97.62 85 PHE A N 1
ATOM 663 C CA . PHE A 1 85 ? 0.332 -0.270 9.686 1.00 97.62 85 PHE A CA 1
ATOM 664 C C . PHE A 1 85 ? -0.791 -0.496 10.706 1.00 97.62 85 PHE A C 1
ATOM 666 O O . PHE A 1 85 ? -1.290 0.452 11.316 1.00 97.62 85 PHE A O 1
ATOM 673 N N . TYR A 1 86 ? -1.197 -1.751 10.910 1.00 97.62 86 TYR A N 1
ATOM 674 C CA . TYR A 1 86 ? -2.252 -2.087 11.859 1.00 97.62 86 TYR A CA 1
ATOM 675 C C . TYR A 1 86 ? -1.853 -1.721 13.295 1.00 97.62 86 TYR A C 1
ATOM 677 O O . TYR A 1 86 ? -2.684 -1.210 14.045 1.00 97.62 86 TYR A O 1
ATOM 685 N N . GLY A 1 87 ? -0.580 -1.899 13.659 1.00 97.62 87 GLY A N 1
ATOM 686 C CA . GLY A 1 87 ? -0.026 -1.481 14.944 1.00 97.62 87 GLY A CA 1
ATOM 687 C C . GLY A 1 87 ? -0.078 0.034 15.153 1.00 97.62 87 GLY A C 1
ATOM 688 O O . GLY A 1 87 ? -0.437 0.485 16.244 1.00 97.62 87 GLY A O 1
ATOM 689 N N . TYR A 1 88 ? 0.215 0.834 14.121 1.00 97.12 88 TYR A N 1
ATOM 690 C CA . TYR A 1 88 ? 0.000 2.284 14.179 1.00 97.12 88 TYR A CA 1
ATOM 691 C C . TYR A 1 88 ? -1.478 2.620 14.362 1.00 97.12 88 TYR A C 1
ATOM 693 O O . TYR A 1 88 ? -1.827 3.360 15.277 1.00 97.12 88 TYR A O 1
ATOM 701 N N . LEU A 1 89 ? -2.362 2.002 13.579 1.00 94.62 89 LEU A N 1
ATOM 702 C CA . LEU A 1 89 ? -3.797 2.237 13.703 1.00 94.62 89 LEU A CA 1
ATOM 703 C C . LEU A 1 89 ? -4.331 1.882 15.097 1.00 94.62 89 LEU A C 1
ATOM 705 O O . LEU A 1 89 ? -5.158 2.610 15.635 1.00 94.62 89 LEU A O 1
ATOM 709 N N . GLN A 1 90 ? -3.857 0.794 15.707 1.00 95.31 90 GLN A N 1
ATOM 710 C CA . GLN A 1 90 ? -4.234 0.429 17.074 1.00 95.31 90 GLN A CA 1
ATOM 711 C C . GLN A 1 90 ? -3.836 1.501 18.092 1.00 95.31 90 GLN A C 1
ATOM 713 O O . GLN A 1 90 ? -4.620 1.796 18.995 1.00 95.31 90 GLN A O 1
ATOM 718 N N . LYS A 1 91 ? -2.646 2.098 17.944 1.00 95.69 91 LYS A N 1
ATOM 719 C CA . LYS A 1 91 ? -2.198 3.201 18.807 1.00 95.69 91 LYS A CA 1
ATOM 720 C C . LYS A 1 91 ? -3.115 4.416 18.663 1.00 95.69 91 LYS A C 1
ATOM 722 O O . LYS A 1 91 ? -3.563 4.939 19.679 1.00 95.69 91 LYS A O 1
ATOM 727 N N . GLU A 1 92 ? -3.459 4.786 17.430 1.00 92.50 92 GLU A N 1
ATOM 728 C CA . GLU A 1 92 ? -4.337 5.930 17.137 1.00 92.50 92 GLU A CA 1
ATOM 729 C C . GLU A 1 92 ? -5.785 5.713 17.607 1.00 92.50 92 GLU A C 1
ATOM 731 O O . GLU A 1 92 ? -6.427 6.601 18.172 1.00 92.50 92 GLU A O 1
ATOM 736 N N . VAL A 1 93 ? -6.322 4.504 17.418 1.00 89.06 93 VAL A N 1
ATOM 737 C CA . VAL A 1 93 ? -7.662 4.138 17.906 1.00 89.06 93 VAL A CA 1
ATOM 738 C C . VAL A 1 93 ? -7.702 4.149 19.443 1.00 89.06 93 VAL A C 1
ATOM 740 O O . VAL A 1 93 ? -8.722 4.530 20.042 1.00 89.06 93 VAL A O 1
ATOM 743 N N . GLY A 1 94 ? -6.589 3.777 20.082 1.00 92.44 94 GLY A N 1
ATOM 744 C CA . GLY A 1 94 ? -6.424 3.718 21.530 1.00 92.44 94 GLY A CA 1
ATOM 745 C C . GLY A 1 94 ? -7.230 2.579 22.158 1.00 92.44 94 GLY A C 1
ATOM 746 O O . GLY A 1 94 ? -7.450 1.536 21.552 1.00 92.44 94 GLY A O 1
ATOM 747 N N . GLY A 1 95 ? -7.736 2.780 23.379 1.00 92.06 95 GLY A N 1
ATOM 748 C CA . GLY A 1 95 ? -8.540 1.778 24.106 1.00 92.06 95 GLY A CA 1
ATOM 749 C C . GLY A 1 95 ? -9.934 1.497 23.522 1.00 92.06 95 GLY A C 1
ATOM 750 O O . GLY A 1 95 ? -10.758 0.853 24.172 1.00 92.06 95 GLY A O 1
ATOM 751 N N . ARG A 1 96 ? -10.240 2.013 22.328 1.00 93.25 96 ARG A N 1
ATOM 752 C CA . ARG A 1 96 ? -11.514 1.793 21.640 1.00 93.25 96 ARG A CA 1
ATOM 753 C C . ARG A 1 96 ? -11.493 0.463 20.889 1.00 93.25 96 ARG A C 1
ATOM 755 O O . ARG A 1 96 ? -10.448 -0.092 20.565 1.00 93.25 96 ARG A O 1
ATOM 762 N N . LYS A 1 97 ? -12.682 -0.063 20.593 1.00 93.00 97 LYS A N 1
ATOM 763 C CA . LYS A 1 97 ? -12.819 -1.282 19.790 1.00 93.00 97 LYS A CA 1
ATOM 764 C C . LYS A 1 97 ? -12.294 -1.030 18.374 1.00 93.00 97 LYS A C 1
ATOM 766 O O . LYS A 1 97 ? -12.756 -0.105 17.710 1.00 93.00 97 LYS A O 1
ATOM 771 N N . MET A 1 98 ? -11.394 -1.893 17.905 1.00 94.56 98 MET A N 1
ATOM 772 C CA . MET A 1 98 ? -10.898 -1.842 16.530 1.00 94.56 98 MET A CA 1
ATOM 773 C C . MET A 1 98 ? -12.032 -2.055 15.513 1.00 94.56 98 MET A C 1
ATOM 775 O O . MET A 1 98 ? -12.886 -2.923 15.729 1.00 94.56 98 MET A O 1
ATOM 779 N N . PRO A 1 99 ? -12.046 -1.300 14.399 1.00 89.44 99 PRO A N 1
ATOM 780 C CA . PRO A 1 99 ? -13.101 -1.394 13.389 1.00 89.44 99 PRO A CA 1
ATOM 781 C C . PRO A 1 99 ? -13.066 -2.711 12.597 1.00 89.44 99 PRO A C 1
ATOM 783 O O . PRO A 1 99 ? -14.092 -3.144 12.077 1.00 89.44 99 PRO A O 1
ATOM 786 N N . TYR A 1 100 ? -11.902 -3.355 12.518 1.00 94.75 100 TYR A N 1
ATOM 787 C CA . TYR A 1 100 ? -11.669 -4.644 11.870 1.00 94.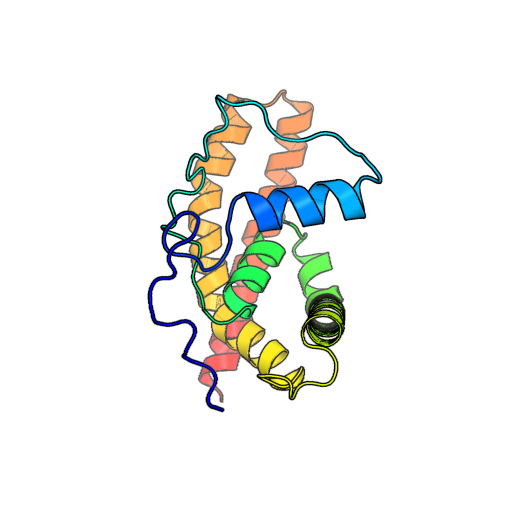75 100 TYR A CA 1
ATOM 788 C C . TYR A 1 100 ? -10.442 -5.317 12.496 1.00 94.75 100 TYR A C 1
ATOM 790 O O . TYR A 1 100 ? -9.673 -4.678 13.210 1.00 94.75 100 TYR A O 1
ATOM 798 N N . THR A 1 101 ? -10.270 -6.607 12.234 1.00 96.88 101 THR A N 1
ATOM 799 C CA . THR A 1 101 ? -9.113 -7.405 12.664 1.00 96.88 101 THR A CA 1
ATOM 800 C C . THR A 1 101 ? -7.962 -7.313 11.662 1.00 96.88 101 THR A C 1
ATOM 802 O O . THR A 1 101 ? -8.177 -7.029 10.483 1.00 96.88 101 THR A O 1
ATOM 805 N N . LEU A 1 102 ? -6.741 -7.619 12.107 1.00 97.94 102 LEU A N 1
ATOM 806 C CA . LEU A 1 102 ? -5.576 -7.731 11.225 1.00 97.94 102 LEU A CA 1
ATOM 807 C C . LEU A 1 102 ? -5.817 -8.731 10.080 1.00 97.94 102 LEU A C 1
ATOM 809 O O . LEU A 1 102 ? -5.513 -8.434 8.929 1.00 97.94 102 LEU A O 1
ATOM 813 N N . GLU A 1 103 ? -6.439 -9.876 10.366 1.00 98.19 103 GLU A N 1
ATOM 814 C CA . GLU A 1 103 ? -6.761 -10.878 9.343 1.00 98.19 103 GLU A CA 1
ATOM 815 C C . GLU A 1 103 ? -7.749 -10.351 8.298 1.00 98.19 103 GLU A C 1
ATOM 817 O O . GLU A 1 103 ? -7.587 -10.604 7.105 1.00 98.19 103 GLU A O 1
ATOM 822 N N . GLN A 1 104 ? -8.736 -9.549 8.711 1.00 97.38 104 GLN A N 1
ATOM 823 C CA . GLN A 1 104 ? -9.632 -8.876 7.766 1.00 97.38 104 GLN A CA 1
ATOM 824 C C . GLN A 1 104 ? -8.882 -7.872 6.884 1.00 97.38 104 GLN A C 1
ATOM 826 O O . GLN A 1 104 ? -9.210 -7.756 5.705 1.00 97.38 104 GLN A O 1
ATOM 831 N N . LEU A 1 105 ? -7.871 -7.177 7.418 1.00 97.81 105 LEU A N 1
ATOM 832 C CA . LEU A 1 105 ? -7.030 -6.274 6.631 1.00 97.81 105 LEU A CA 1
ATOM 833 C C . LEU A 1 105 ? -6.172 -7.043 5.616 1.00 97.81 105 LEU A C 1
ATOM 835 O O . LEU A 1 105 ? -6.164 -6.685 4.438 1.00 97.81 105 LEU A O 1
ATOM 839 N N . LYS A 1 106 ? -5.497 -8.117 6.047 1.00 98.38 106 LYS A N 1
ATOM 840 C CA . LYS A 1 106 ? -4.709 -8.990 5.160 1.00 98.38 106 LYS A CA 1
ATOM 841 C C . LYS A 1 106 ? -5.581 -9.586 4.057 1.00 98.38 106 LYS A C 1
ATOM 843 O O . LYS A 1 106 ? -5.198 -9.579 2.889 1.00 98.38 106 LYS A O 1
ATOM 848 N N . GLU A 1 107 ? -6.779 -10.050 4.398 1.00 97.94 107 GLU A N 1
ATOM 849 C CA . GLU A 1 107 ? -7.719 -10.589 3.415 1.00 97.94 107 GLU A CA 1
ATOM 850 C C . GLU A 1 107 ? -8.227 -9.512 2.450 1.00 97.94 107 GLU A C 1
ATOM 852 O O . GLU A 1 107 ? -8.277 -9.747 1.242 1.00 97.94 107 GLU A O 1
ATOM 857 N N . ALA A 1 108 ? -8.553 -8.315 2.948 1.00 97.69 108 ALA A N 1
ATOM 858 C CA . ALA A 1 108 ? -8.963 -7.196 2.105 1.00 97.69 108 ALA A CA 1
ATOM 859 C C . ALA A 1 108 ? -7.856 -6.782 1.122 1.00 97.69 108 ALA A C 1
ATOM 861 O O . ALA A 1 108 ? -8.151 -6.550 -0.050 1.00 97.69 108 ALA A O 1
ATOM 862 N N . TYR A 1 109 ? -6.591 -6.765 1.564 1.00 98.25 109 TYR A N 1
ATOM 863 C CA . TYR A 1 109 ? -5.430 -6.529 0.701 1.00 98.25 109 TYR A CA 1
ATOM 864 C C . TYR A 1 109 ? -5.375 -7.539 -0.448 1.00 98.25 109 TYR A C 1
ATOM 866 O O . TYR A 1 109 ? -5.387 -7.138 -1.610 1.00 98.25 109 TYR A O 1
ATOM 874 N N . ARG A 1 110 ? -5.412 -8.845 -0.146 1.00 98.00 110 ARG A N 1
ATOM 875 C CA . ARG A 1 110 ? -5.362 -9.909 -1.169 1.00 98.00 110 ARG A CA 1
ATOM 876 C C . ARG A 1 110 ? -6.550 -9.850 -2.138 1.00 98.00 110 ARG A C 1
ATOM 878 O O . ARG A 1 110 ? -6.379 -10.059 -3.339 1.00 98.00 110 ARG A O 1
ATOM 885 N N . ARG A 1 111 ? -7.755 -9.550 -1.635 1.00 97.12 111 ARG A N 1
ATOM 886 C CA . ARG A 1 111 ? -8.974 -9.429 -2.457 1.00 97.12 111 ARG A CA 1
ATOM 887 C C . ARG A 1 111 ? -8.927 -8.243 -3.406 1.00 97.12 111 ARG A C 1
ATOM 889 O O . ARG A 1 111 ? -9.303 -8.370 -4.568 1.00 97.12 111 ARG A O 1
ATOM 896 N N . TYR A 1 112 ? -8.465 -7.100 -2.911 1.00 96.88 112 TYR A N 1
ATOM 897 C CA . TYR A 1 112 ? -8.394 -5.876 -3.699 1.00 96.88 112 TYR A CA 1
ATOM 898 C C . TYR A 1 112 ? -7.185 -5.842 -4.643 1.00 96.88 112 TYR A C 1
ATOM 900 O O . TYR A 1 112 ? -7.233 -5.147 -5.659 1.00 96.88 112 TYR A O 1
ATOM 908 N N . PHE A 1 113 ? -6.128 -6.608 -4.345 1.00 98.25 113 PHE A N 1
ATOM 909 C CA . PHE A 1 113 ? -4.854 -6.555 -5.062 1.00 98.25 113 PHE A CA 1
ATOM 910 C C . PHE A 1 113 ? -4.988 -6.560 -6.591 1.00 98.25 113 PHE A C 1
ATOM 912 O O . PHE A 1 113 ? -4.442 -5.642 -7.199 1.00 98.25 113 PHE A O 1
ATOM 919 N N . PRO A 1 114 ? -5.719 -7.493 -7.245 1.00 97.69 114 PRO A N 1
ATOM 920 C CA . PRO A 1 114 ? -5.755 -7.546 -8.709 1.00 97.69 114 PRO A CA 1
ATOM 921 C C . PRO A 1 114 ? -6.266 -6.244 -9.330 1.00 97.69 114 PRO A C 1
ATOM 923 O O .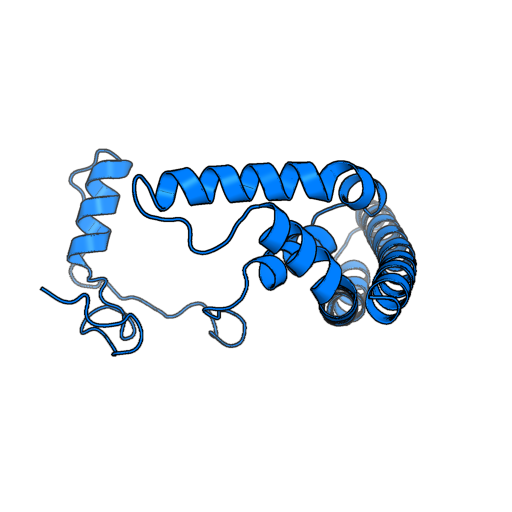 PRO A 1 114 ? -5.696 -5.730 -10.287 1.00 97.69 114 PRO A O 1
ATOM 926 N N . VAL A 1 115 ? -7.320 -5.682 -8.740 1.00 95.44 115 VAL A N 1
ATOM 927 C CA . VAL A 1 115 ? -7.963 -4.455 -9.213 1.00 95.44 115 VAL A CA 1
ATOM 928 C C . VAL A 1 115 ? -7.088 -3.234 -8.908 1.00 95.44 115 VAL A C 1
ATOM 930 O O . VAL A 1 115 ? -6.872 -2.400 -9.787 1.00 95.44 115 VAL A O 1
ATOM 933 N N . GLY A 1 116 ? -6.527 -3.142 -7.699 1.00 94.81 116 GLY A N 1
ATOM 934 C CA . GLY A 1 116 ? -5.653 -2.030 -7.313 1.00 94.81 116 GLY A CA 1
ATOM 935 C C . GLY A 1 116 ? -4.322 -1.998 -8.077 1.00 94.81 116 GLY A C 1
ATOM 936 O O . GLY A 1 116 ? -3.873 -0.928 -8.497 1.00 94.81 116 GLY A O 1
ATOM 937 N N . ALA A 1 117 ? -3.712 -3.161 -8.311 1.00 96.00 117 ALA A N 1
ATOM 938 C CA . ALA A 1 117 ? -2.496 -3.292 -9.108 1.00 96.00 117 ALA A CA 1
ATOM 939 C C . ALA A 1 117 ? -2.761 -2.950 -10.580 1.00 96.00 117 ALA A C 1
ATOM 941 O O . ALA A 1 117 ? -2.009 -2.170 -11.162 1.00 96.00 117 ALA A O 1
ATOM 942 N N . PHE A 1 118 ? -3.870 -3.434 -11.153 1.00 94.50 118 PHE A N 1
ATOM 943 C CA . PHE A 1 118 ? -4.277 -3.078 -12.514 1.00 94.50 118 PHE A CA 1
ATOM 944 C C . PHE A 1 118 ? -4.483 -1.564 -12.680 1.00 94.50 118 PHE A C 1
ATOM 946 O O . PHE A 1 118 ? -3.975 -0.969 -13.630 1.00 94.50 118 PHE A O 1
ATOM 953 N N . MET A 1 119 ? -5.153 -0.909 -11.724 1.00 91.81 119 MET A N 1
ATOM 954 C CA . MET A 1 119 ? -5.287 0.553 -11.738 1.00 91.81 119 MET A CA 1
ATOM 955 C C . MET A 1 119 ? -3.929 1.256 -11.636 1.00 91.81 119 MET A C 1
ATOM 957 O O . MET A 1 119 ? -3.690 2.226 -12.351 1.00 91.81 119 MET A O 1
ATOM 961 N N . THR A 1 120 ? -3.010 0.752 -10.808 1.00 90.06 120 THR A N 1
ATOM 962 C CA . THR A 1 120 ? -1.660 1.326 -10.669 1.00 90.06 120 THR A CA 1
ATOM 963 C C . THR A 1 120 ? -0.856 1.212 -11.967 1.00 90.06 120 THR A C 1
ATOM 965 O O . THR A 1 120 ? -0.176 2.164 -12.349 1.00 90.06 120 THR A O 1
ATOM 968 N N . MET A 1 121 ? -0.983 0.097 -12.695 1.00 88.88 121 MET A N 1
ATOM 969 C CA . MET A 1 121 ? -0.308 -0.099 -13.983 1.00 88.88 121 MET A CA 1
ATOM 970 C C . MET A 1 121 ? -0.680 0.959 -15.029 1.00 88.88 121 MET A C 1
ATOM 972 O O . MET A 1 121 ? 0.156 1.294 -15.867 1.00 88.88 121 MET A O 1
ATOM 976 N N . SER A 1 122 ? -1.886 1.537 -14.969 1.00 85.00 122 SER A N 1
ATOM 977 C CA . SER A 1 122 ? -2.285 2.608 -15.896 1.00 85.00 122 SER A CA 1
ATOM 978 C C . SER A 1 122 ? -1.383 3.851 -15.811 1.00 85.00 122 SER A C 1
ATOM 980 O O . SER A 1 122 ? -1.222 4.568 -16.797 1.00 85.00 122 SER A O 1
ATOM 982 N N . VAL A 1 123 ? -0.725 4.067 -14.666 1.00 85.50 123 VAL A N 1
ATOM 983 C CA . VAL A 1 123 ? 0.202 5.187 -14.431 1.00 85.50 123 VAL A CA 1
ATOM 984 C C . VAL A 1 123 ? 1.597 4.911 -15.009 1.00 85.50 123 VAL A C 1
ATOM 986 O O . VAL A 1 123 ? 2.363 5.841 -15.260 1.00 85.50 123 VAL A O 1
ATOM 989 N N . PHE A 1 124 ? 1.947 3.646 -15.261 1.00 85.38 124 PHE A N 1
ATOM 990 C CA . PHE A 1 124 ? 3.305 3.273 -15.660 1.00 85.38 124 PHE A CA 1
ATOM 991 C C . PHE A 1 124 ? 3.649 3.700 -17.090 1.00 85.38 124 PHE A C 1
ATOM 993 O O . PHE A 1 124 ? 4.804 4.021 -17.344 1.00 85.38 124 PHE A O 1
ATOM 1000 N N . GLY A 1 125 ? 2.669 3.780 -17.999 1.00 84.38 125 GLY A N 1
ATOM 1001 C CA . GLY A 1 125 ? 2.875 4.313 -19.353 1.00 84.38 125 GLY A CA 1
ATOM 1002 C C . GLY A 1 125 ? 3.338 5.778 -19.338 1.00 84.38 125 GLY A C 1
ATOM 1003 O O . GLY A 1 125 ? 4.457 6.062 -19.760 1.00 84.38 125 GLY A O 1
ATOM 1004 N N . PRO A 1 126 ? 2.550 6.706 -18.760 1.00 88.12 126 PRO A N 1
ATOM 1005 C CA . PRO A 1 126 ? 2.975 8.095 -18.583 1.00 88.12 126 PRO A CA 1
ATOM 1006 C C . PRO A 1 126 ? 4.288 8.245 -17.800 1.00 88.12 126 PRO A C 1
ATOM 1008 O O . PRO A 1 126 ? 5.097 9.121 -18.104 1.00 88.12 126 PRO A O 1
ATOM 1011 N N . LEU A 1 127 ? 4.529 7.384 -16.804 1.00 86.06 127 LEU A N 1
ATOM 1012 C CA . LEU A 1 127 ? 5.779 7.389 -16.043 1.00 86.06 127 LEU A CA 1
ATOM 1013 C C . LEU A 1 127 ? 6.982 6.977 -16.907 1.00 86.06 127 LEU A C 1
ATOM 1015 O O . LEU A 1 127 ? 8.042 7.595 -16.809 1.00 86.06 127 LEU A O 1
ATOM 1019 N N . PHE A 1 128 ? 6.820 5.976 -17.775 1.00 86.75 128 PHE A N 1
ATOM 1020 C CA . PHE A 1 128 ? 7.840 5.553 -18.735 1.00 86.75 128 PHE A CA 1
ATOM 1021 C C . PHE A 1 128 ? 8.215 6.696 -19.687 1.00 86.75 128 PHE A C 1
ATOM 1023 O O . PHE A 1 128 ? 9.403 6.972 -19.883 1.00 86.75 128 PHE A O 1
ATOM 1030 N N . ASP A 1 129 ? 7.217 7.395 -20.232 1.00 86.44 129 ASP A N 1
ATOM 1031 C CA . ASP A 1 129 ? 7.431 8.550 -21.110 1.00 86.44 129 ASP A CA 1
ATOM 1032 C C . ASP A 1 129 ? 8.153 9.680 -20.368 1.00 86.44 129 ASP A C 1
ATOM 1034 O O . ASP A 1 129 ? 9.142 10.229 -20.861 1.00 86.44 129 ASP A O 1
ATOM 1038 N N . ALA A 1 130 ? 7.727 9.980 -19.138 1.00 87.50 130 ALA A N 1
ATOM 1039 C CA . ALA A 1 130 ? 8.354 11.002 -18.309 1.00 87.50 130 ALA A CA 1
ATOM 1040 C C . ALA A 1 130 ? 9.829 10.686 -18.004 1.00 87.50 130 ALA A C 1
ATOM 1042 O O . ALA A 1 130 ? 10.674 11.576 -18.113 1.00 87.50 130 ALA A O 1
ATOM 1043 N N . ILE A 1 131 ? 10.162 9.433 -17.674 1.00 87.06 131 ILE A N 1
ATOM 1044 C CA . ILE A 1 131 ? 11.552 8.985 -17.473 1.00 87.06 131 ILE A CA 1
ATOM 1045 C C . ILE A 1 131 ? 12.345 9.099 -18.783 1.00 87.06 131 ILE A C 1
ATOM 1047 O O . ILE A 1 131 ? 13.505 9.522 -18.796 1.00 87.06 131 ILE A O 1
ATOM 1051 N N . SER A 1 132 ? 11.718 8.748 -19.907 1.00 84.06 132 SER A N 1
ATOM 1052 C CA . SER A 1 132 ? 12.351 8.768 -21.226 1.00 84.06 132 SER A CA 1
ATOM 1053 C C . SER A 1 132 ? 12.673 10.181 -21.713 1.00 84.06 132 SER A C 1
ATOM 1055 O O . SER A 1 132 ? 13.683 10.363 -22.395 1.00 84.06 132 SER A O 1
ATOM 1057 N N . ILE A 1 133 ? 11.870 11.178 -21.343 1.00 86.94 133 ILE A N 1
ATOM 1058 C CA . ILE A 1 133 ? 12.066 12.577 -21.745 1.00 86.94 133 ILE A CA 1
ATOM 1059 C C . ILE A 1 133 ? 12.996 13.315 -20.775 1.00 86.94 133 ILE A C 1
ATOM 1061 O O . ILE A 1 133 ? 13.876 14.048 -21.219 1.00 86.94 133 ILE A O 1
ATOM 1065 N N . ASN A 1 134 ? 12.826 13.117 -19.464 1.00 86.12 134 ASN A N 1
A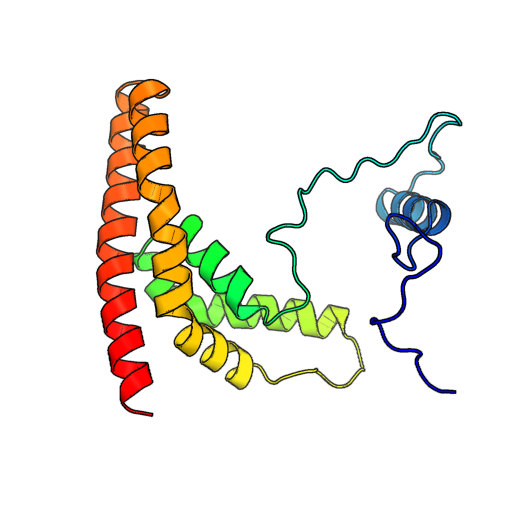TOM 1066 C CA . ASN A 1 134 ? 13.379 14.034 -18.461 1.00 86.12 134 ASN A CA 1
ATOM 1067 C C . ASN A 1 134 ? 14.672 13.556 -17.782 1.00 86.12 134 ASN A C 1
ATOM 1069 O O . ASN A 1 134 ? 15.300 14.344 -17.077 1.00 86.12 134 ASN A O 1
ATOM 1073 N N . CYS A 1 135 ? 15.073 12.289 -17.936 1.00 85.19 135 CYS A N 1
ATOM 1074 C CA . CYS A 1 135 ? 16.238 11.746 -17.230 1.00 85.19 135 CYS A CA 1
ATOM 1075 C C . CYS A 1 135 ? 17.496 11.645 -18.105 1.00 85.19 135 CYS A C 1
ATOM 1077 O O . CYS A 1 135 ? 17.443 11.189 -19.252 1.00 85.19 135 CYS A O 1
ATOM 1079 N N . ASP A 1 136 ? 18.648 11.944 -17.497 1.00 86.50 136 ASP A N 1
ATOM 1080 C CA . ASP A 1 136 ? 19.972 11.648 -18.051 1.00 86.50 136 ASP A CA 1
ATOM 1081 C C . ASP A 1 136 ? 20.167 10.142 -18.281 1.00 86.50 136 ASP A C 1
ATOM 1083 O O . ASP A 1 136 ? 19.561 9.304 -17.609 1.00 86.50 136 ASP A O 1
ATOM 1087 N N . GLN A 1 137 ? 21.056 9.772 -19.207 1.00 83.31 137 GLN A N 1
ATOM 1088 C CA . GLN A 1 137 ? 21.175 8.398 -19.712 1.00 83.31 137 GLN A CA 1
ATOM 1089 C C . GLN A 1 137 ? 21.435 7.334 -18.624 1.00 83.31 137 GLN A C 1
ATOM 1091 O O . GLN A 1 137 ? 20.886 6.228 -18.691 1.00 83.31 137 GLN A O 1
ATOM 1096 N N . SER A 1 138 ? 22.250 7.650 -17.613 1.00 81.94 138 SER A N 1
ATOM 1097 C CA . SER A 1 138 ? 22.565 6.735 -16.505 1.00 81.94 138 SER A CA 1
ATOM 1098 C C . SER A 1 138 ? 21.367 6.517 -15.573 1.00 81.94 138 SER A C 1
ATOM 1100 O O . SER A 1 138 ? 21.068 5.378 -15.211 1.00 81.94 138 SER A O 1
ATOM 1102 N N . VAL A 1 139 ? 20.642 7.589 -15.240 1.00 83.06 139 VAL A N 1
ATOM 1103 C CA . VAL A 1 139 ? 19.425 7.552 -14.415 1.00 83.06 139 VAL A CA 1
ATOM 1104 C C . VAL A 1 139 ? 18.301 6.849 -15.172 1.00 83.06 139 VAL A C 1
ATOM 1106 O O . VAL A 1 139 ? 17.703 5.915 -14.647 1.00 83.06 139 VAL A O 1
ATOM 1109 N N . LYS A 1 140 ? 18.092 7.205 -16.443 1.00 87.94 140 LYS A N 1
ATOM 1110 C CA . LYS A 1 140 ? 17.092 6.597 -17.329 1.00 87.94 140 LYS A CA 1
ATOM 1111 C C . LYS A 1 140 ? 17.219 5.077 -17.379 1.00 87.94 140 LYS A C 1
ATOM 1113 O O . LYS A 1 140 ? 16.237 4.372 -17.186 1.00 87.94 140 LYS A O 1
ATOM 1118 N N . THR A 1 141 ? 18.434 4.563 -17.575 1.00 86.81 141 THR A N 1
ATOM 1119 C CA . THR A 1 141 ? 18.672 3.111 -17.652 1.00 86.81 141 THR A CA 1
ATOM 1120 C C . THR A 1 141 ? 18.274 2.400 -16.353 1.00 86.81 141 THR A C 1
ATOM 1122 O O . THR A 1 141 ? 17.654 1.336 -16.392 1.00 86.81 141 THR A O 1
ATOM 1125 N N . ARG A 1 142 ? 18.596 2.990 -15.193 1.00 89.12 142 ARG A N 1
ATOM 1126 C CA . ARG A 1 142 ? 18.232 2.440 -13.879 1.00 89.12 142 ARG A CA 1
ATOM 1127 C C . ARG A 1 142 ? 16.720 2.466 -13.653 1.00 89.12 142 ARG A C 1
ATOM 1129 O O . ARG A 1 142 ? 16.152 1.444 -13.276 1.00 89.12 142 ARG A O 1
ATOM 1136 N N . GLU A 1 143 ? 16.087 3.615 -13.877 1.00 88.06 143 GLU A N 1
ATOM 1137 C CA . GLU A 1 143 ? 14.655 3.807 -13.623 1.00 88.06 143 GLU A CA 1
ATOM 1138 C C . GLU A 1 143 ? 13.792 2.948 -14.552 1.00 88.06 143 GLU A C 1
ATOM 1140 O O . GLU A 1 143 ? 12.859 2.297 -14.090 1.00 88.06 143 GLU A O 1
ATOM 1145 N N . LEU A 1 144 ? 14.148 2.841 -15.837 1.00 89.50 144 LEU A N 1
ATOM 1146 C CA . LEU A 1 144 ? 13.442 1.965 -16.777 1.00 89.50 144 LEU A CA 1
ATOM 1147 C C . LEU A 1 144 ? 13.553 0.490 -16.384 1.00 89.50 144 LEU A C 1
ATOM 1149 O O . LEU A 1 144 ? 12.570 -0.245 -16.471 1.00 89.50 144 LEU A O 1
ATOM 1153 N N . LYS A 1 145 ? 14.723 0.054 -15.901 1.00 90.75 145 LYS A N 1
ATOM 1154 C CA . LYS A 1 145 ? 14.900 -1.314 -15.396 1.00 90.75 145 LYS A CA 1
ATOM 1155 C C . LYS A 1 145 ? 14.033 -1.574 -14.161 1.00 90.75 145 LYS A C 1
ATOM 1157 O O . LYS A 1 145 ? 13.413 -2.629 -14.071 1.00 90.75 145 LYS A O 1
ATOM 1162 N N . CYS A 1 146 ? 13.970 -0.611 -13.241 1.00 90.19 146 CYS A N 1
ATOM 1163 C CA . CYS A 1 146 ? 13.105 -0.675 -12.063 1.00 90.19 146 CYS A CA 1
ATOM 1164 C C . CYS A 1 146 ? 11.622 -0.761 -12.460 1.00 90.19 146 CYS A C 1
ATOM 1166 O O . CYS A 1 146 ? 10.899 -1.633 -11.985 1.00 90.19 146 CYS A O 1
ATOM 1168 N N . LEU A 1 147 ? 11.177 0.100 -13.379 1.00 91.44 147 LEU A N 1
ATOM 1169 C CA . LEU A 1 147 ? 9.795 0.120 -13.853 1.00 91.44 147 LEU A CA 1
ATOM 1170 C C . LEU A 1 147 ? 9.414 -1.174 -14.589 1.00 91.44 147 LEU A C 1
ATOM 1172 O O . LEU A 1 147 ? 8.303 -1.674 -14.420 1.00 91.44 147 LEU A O 1
ATOM 1176 N N . THR A 1 148 ? 10.343 -1.737 -15.364 1.00 92.25 148 THR A N 1
ATOM 1177 C CA . THR A 1 148 ? 10.146 -3.015 -16.066 1.00 92.25 148 THR A CA 1
ATOM 1178 C C . THR A 1 148 ? 9.962 -4.162 -15.072 1.00 92.25 148 THR A C 1
ATOM 1180 O O . THR A 1 148 ? 8.949 -4.851 -15.141 1.00 92.25 148 THR A O 1
ATOM 1183 N N . GLU A 1 149 ? 10.861 -4.307 -14.087 1.00 94.44 149 GLU A N 1
ATOM 1184 C CA . GLU A 1 149 ? 10.743 -5.337 -13.036 1.00 94.44 149 GLU A CA 1
ATOM 1185 C C . GLU A 1 149 ? 9.421 -5.223 -12.271 1.00 94.44 149 GLU A C 1
ATOM 1187 O O . GLU A 1 149 ? 8.730 -6.223 -12.062 1.00 94.44 149 GLU A O 1
ATOM 1192 N N . LYS A 1 150 ? 9.029 -3.994 -11.907 1.00 94.00 150 LYS A N 1
ATOM 1193 C CA . LYS A 1 150 ? 7.751 -3.742 -11.236 1.00 94.00 150 LYS A CA 1
ATOM 1194 C C . LYS A 1 150 ? 6.574 -4.176 -12.103 1.00 94.00 150 LYS A C 1
ATOM 1196 O O . LYS A 1 150 ? 5.646 -4.783 -11.580 1.00 94.00 150 LYS A O 1
ATOM 1201 N N . THR A 1 151 ? 6.607 -3.874 -13.401 1.00 93.56 151 THR A N 1
ATOM 1202 C CA . THR A 1 151 ? 5.535 -4.226 -14.346 1.00 93.56 151 THR A CA 1
ATOM 1203 C C . THR A 1 151 ? 5.379 -5.738 -14.467 1.00 93.56 151 THR A C 1
ATOM 1205 O O . THR A 1 151 ? 4.269 -6.245 -14.317 1.00 93.56 151 THR A O 1
ATOM 1208 N N . GLU A 1 152 ? 6.484 -6.457 -14.677 1.00 95.25 152 GLU A N 1
ATOM 1209 C CA . GLU A 1 152 ? 6.499 -7.922 -14.767 1.00 95.25 152 GLU A CA 1
ATOM 1210 C C . GLU A 1 152 ? 5.939 -8.547 -13.487 1.00 95.25 152 GLU A C 1
ATOM 1212 O O . GLU A 1 152 ? 4.999 -9.341 -13.527 1.00 95.25 152 GLU A O 1
ATOM 1217 N N . CYS A 1 153 ? 6.438 -8.107 -12.329 1.00 96.94 153 CYS A N 1
ATOM 1218 C CA . CYS A 1 153 ? 5.988 -8.655 -11.059 1.00 96.94 153 CYS A CA 1
ATOM 1219 C C . CYS A 1 153 ? 4.517 -8.338 -10.760 1.00 96.94 153 CYS A C 1
ATOM 1221 O O . CYS A 1 153 ? 3.825 -9.171 -10.181 1.00 96.94 153 CYS A O 1
ATOM 1223 N N . LEU A 1 154 ? 4.027 -7.145 -11.117 1.00 96.56 154 LEU A N 1
ATOM 1224 C CA . LEU A 1 154 ? 2.618 -6.795 -10.920 1.00 96.56 154 LEU A CA 1
ATOM 1225 C C . LEU A 1 154 ? 1.695 -7.636 -11.800 1.00 96.56 154 LEU A C 1
ATOM 1227 O O . LEU A 1 154 ? 0.655 -8.060 -11.310 1.00 96.56 154 LEU A O 1
ATOM 1231 N N . LEU A 1 155 ? 2.070 -7.913 -13.052 1.00 96.06 155 LEU A N 1
ATOM 1232 C CA . LEU A 1 155 ? 1.292 -8.787 -13.933 1.00 96.06 155 LEU A CA 1
ATOM 1233 C C . LEU A 1 155 ? 1.148 -10.195 -13.344 1.00 96.06 155 LEU A C 1
ATOM 1235 O O . LEU A 1 155 ? 0.028 -10.692 -13.223 1.00 96.06 155 LEU A O 1
ATOM 1239 N N . ASP A 1 156 ? 2.255 -10.795 -12.907 1.00 97.75 156 ASP A N 1
ATOM 1240 C CA . ASP A 1 156 ? 2.243 -12.103 -12.240 1.00 97.75 156 ASP A CA 1
ATOM 1241 C C . ASP A 1 156 ? 1.366 -12.092 -10.978 1.00 97.75 156 ASP A C 1
ATOM 1243 O O . ASP A 1 156 ? 0.544 -12.987 -10.768 1.00 97.75 156 ASP A O 1
ATOM 1247 N N . ASP A 1 157 ? 1.521 -11.061 -10.140 1.00 97.75 157 ASP A N 1
ATOM 1248 C CA . ASP A 1 157 ? 0.783 -10.944 -8.883 1.00 97.75 157 ASP A CA 1
ATOM 1249 C C . ASP A 1 157 ? -0.723 -10.756 -9.134 1.00 97.75 157 ASP A C 1
ATOM 1251 O O . ASP A 1 157 ? -1.542 -11.320 -8.408 1.00 97.75 157 ASP A O 1
ATOM 1255 N N . ILE A 1 158 ? -1.104 -9.995 -10.170 1.00 97.56 158 ILE A N 1
ATOM 1256 C CA . ILE A 1 158 ? -2.505 -9.806 -10.574 1.00 97.56 158 ILE A CA 1
ATOM 1257 C C . ILE A 1 158 ? -3.138 -11.156 -10.896 1.00 97.56 158 ILE A C 1
ATOM 1259 O O . ILE A 1 158 ? -4.202 -11.455 -10.350 1.00 97.56 158 ILE A O 1
ATOM 1263 N N . PHE A 1 159 ? -2.495 -11.978 -11.732 1.00 97.31 159 PHE A N 1
ATOM 1264 C CA . PHE A 1 159 ? -3.023 -13.300 -12.078 1.00 97.31 159 PHE A CA 1
ATOM 1265 C C . PHE A 1 159 ? -3.081 -14.217 -10.860 1.00 97.31 159 PHE A C 1
ATOM 1267 O O . PHE A 1 159 ? -4.119 -14.825 -10.603 1.00 97.31 159 PHE A O 1
ATOM 1274 N N . TYR A 1 160 ? -2.015 -14.250 -10.058 1.00 97.69 160 TYR A N 1
ATOM 1275 C CA . TYR A 1 160 ? -1.968 -15.058 -8.843 1.00 97.69 160 TYR A CA 1
ATOM 1276 C C . TYR A 1 160 ? -3.119 -14.727 -7.881 1.00 97.69 160 TYR A C 1
ATOM 1278 O O . TYR A 1 160 ? -3.861 -15.619 -7.454 1.00 97.69 160 TYR A O 1
ATOM 1286 N N . TYR A 1 161 ? -3.300 -13.446 -7.547 1.00 97.69 161 TYR A N 1
ATOM 1287 C CA . TYR A 1 161 ? -4.352 -13.029 -6.624 1.00 97.69 161 TYR A CA 1
ATOM 1288 C C . TYR A 1 161 ? -5.744 -13.136 -7.249 1.00 97.69 161 TYR A C 1
ATOM 1290 O O . TYR A 1 161 ? -6.686 -13.481 -6.537 1.00 97.69 161 TYR A O 1
ATOM 1298 N N . HIS A 1 162 ? -5.898 -12.895 -8.554 1.00 97.31 162 HIS A N 1
ATOM 1299 C CA . HIS A 1 162 ? -7.170 -13.088 -9.249 1.00 97.31 162 HIS A CA 1
ATOM 1300 C C . HIS A 1 162 ? -7.626 -14.547 -9.163 1.00 97.31 162 HIS A C 1
ATOM 1302 O O . HIS A 1 162 ? -8.718 -14.812 -8.659 1.00 97.31 162 HIS A O 1
ATOM 1308 N N . ASP A 1 163 ? -6.762 -15.485 -9.554 1.00 97.56 163 ASP A N 1
ATOM 1309 C CA . ASP A 1 163 ? -7.035 -16.923 -9.502 1.00 97.56 163 ASP A CA 1
ATOM 1310 C C . ASP A 1 163 ? -7.349 -17.388 -8.082 1.00 97.56 163 ASP A C 1
ATOM 1312 O O . ASP A 1 163 ? -8.282 -18.161 -7.857 1.00 97.56 163 ASP A O 1
ATOM 1316 N N . ARG A 1 164 ? -6.579 -16.900 -7.105 1.00 96.88 164 ARG A N 1
ATOM 1317 C CA . ARG A 1 164 ? -6.821 -17.168 -5.687 1.00 96.88 164 ARG A CA 1
ATOM 1318 C C . ARG A 1 164 ? -8.200 -16.673 -5.257 1.00 96.88 164 ARG A C 1
ATOM 1320 O O . ARG A 1 164 ? -8.904 -17.404 -4.573 1.00 96.88 164 ARG A O 1
ATOM 1327 N N . ASN A 1 165 ? -8.595 -15.467 -5.659 1.00 95.69 165 ASN A N 1
ATOM 1328 C CA . ASN A 1 165 ? -9.870 -14.864 -5.267 1.00 95.69 165 ASN A CA 1
ATOM 1329 C C . ASN A 1 165 ? -11.084 -15.504 -5.958 1.00 95.69 165 ASN A C 1
ATOM 1331 O O . ASN A 1 165 ? -12.175 -15.426 -5.411 1.00 95.69 165 ASN A O 1
ATOM 1335 N N . GLN A 1 166 ? -10.914 -16.145 -7.119 1.00 95.31 166 GLN A N 1
ATOM 1336 C CA . GLN A 1 166 ? -11.987 -16.895 -7.793 1.00 95.31 166 GLN A CA 1
ATOM 1337 C C . GLN A 1 166 ? -12.303 -18.247 -7.127 1.00 95.31 166 GLN A C 1
ATOM 1339 O O . GLN A 1 166 ? -13.342 -18.839 -7.405 1.00 95.31 166 GLN A O 1
ATOM 1344 N N . ARG A 1 167 ? -11.406 -18.769 -6.280 1.00 93.31 167 ARG A N 1
ATOM 1345 C CA . ARG A 1 167 ? -11.521 -20.107 -5.665 1.00 93.31 167 ARG A CA 1
ATOM 1346 C C . ARG A 1 167 ? -12.111 -20.096 -4.248 1.00 93.31 167 ARG A C 1
ATOM 1348 O O . ARG A 1 167 ? -12.167 -21.155 -3.627 1.00 93.31 167 ARG A O 1
ATOM 1355 N N . ILE A 1 168 ? -12.481 -18.928 -3.726 1.00 80.75 168 ILE A N 1
ATOM 1356 C CA . ILE A 1 168 ? -12.921 -18.699 -2.337 1.00 80.75 168 ILE A CA 1
ATOM 1357 C C . ILE A 1 168 ? -14.347 -18.168 -2.361 1.00 80.75 168 ILE A C 1
ATOM 1359 O O . ILE A 1 168 ? -15.140 -18.607 -1.502 1.00 80.75 168 ILE A O 1
#

InterPro domains:
  IPR011009 Protein kinase-like domain superfamily [SSF56112] (52-126)
  IPR012877 Uncharacterised oxidoreductase Dhs-27 [PF07914] (8-50)
  IPR012877 Uncharacterised oxidoreductase Dhs-27 [PF07914] (52-165)
  IPR052961 Oxidoreductase and Kinase-like Enzymes [PTHR23020] (51-166)

Sequence (168 aa):
MFAENLRTAGNGLYDTYITWEDIEEDMKRELNTTSSFGPKKSAANTGDGNNAHFGCPATDLVRLFCSCLSGKDRRAHWEELLEEFYGYLQKEVGGRKMPYTLEQLKEAYRRYFPVGAFMTMSVFGPLFDAISINCDQSVKTRELKCLTEKTECLLDDIFYYHDRNQRI

Radius of gyration: 20.7 Å; chains: 1; bounding box: 47×58×46 Å